Protein AF-A0A4Q5QTH9-F1 (afdb_monomer)

Nearest PDB structures (foldseek):
  7oa5-assembly1_F  TM=9.236E-01  e=6.893E-01  Mycobacterium leprae TN
  7oa5-assembly1_H  TM=9.208E-01  e=7.308E-01  Mycobacterium leprae TN
  7oa5-assembly1_A  TM=8.619E-01  e=5.455E-01  Mycobacterium leprae TN
  7oa5-assembly1_B  TM=8.232E-01  e=4.577E-01  Mycobacterium leprae TN
  2ztd-assembly1_A  TM=8.754E-01  e=1.474E+00  Mycobacterium tuberculosis

Solvent-accessible surface area (backbone atoms only — not comparable to full-atom values): 3580 Å² total; per-residue (Å²): 111,68,44,61,55,48,50,51,24,48,75,69,67,68,43,58,66,39,56,49,51,23,33,52,52,38,36,76,74,69,41,53,66,71,58,24,36,41,23,40,54,54,18,53,77,74,55,54,88,87,52,47,28,73,56,34,38,55,40,15,54,56,52,72,73,107

pLDDT: mean 93.12, std 6.05, range [66.38, 98.5]

Structure (mmCIF, N/CA/C/O backbone):
data_AF-A0A4Q5QTH9-F1
#
_entry.id   AF-A0A4Q5QTH9-F1
#
loop_
_atom_site.group_PDB
_atom_site.id
_atom_site.type_symbol
_atom_site.label_atom_id
_atom_site.label_alt_id
_atom_site.label_comp_id
_atom_site.label_asym_id
_atom_site.label_entity_id
_atom_site.label_seq_id
_atom_site.pdbx_PDB_ins_code
_atom_site.Cartn_x
_atom_site.Cartn_y
_atom_site.Cartn_z
_atom_site.occupancy
_atom_site.B_iso_or_equiv
_atom_site.auth_seq_id
_atom_site.auth_comp_id
_atom_site.auth_asym_id
_atom_site.auth_atom_id
_atom_site.pdbx_PDB_model_num
ATOM 1 N N . PRO A 1 1 ? 9.339 9.008 9.064 1.00 66.38 1 PRO A N 1
ATOM 2 C CA . PRO A 1 1 ? 8.928 8.100 10.165 1.00 66.38 1 PRO A CA 1
ATOM 3 C C . PRO A 1 1 ? 7.896 7.028 9.760 1.00 66.38 1 PRO A C 1
ATOM 5 O O . PRO A 1 1 ? 8.186 5.854 9.941 1.00 66.38 1 PRO A O 1
ATOM 8 N N . ALA A 1 2 ? 6.740 7.393 9.184 1.00 80.06 2 ALA A N 1
ATOM 9 C CA . ALA A 1 2 ? 5.662 6.436 8.880 1.00 80.06 2 ALA A CA 1
ATOM 10 C C . ALA A 1 2 ? 6.050 5.346 7.859 1.00 80.06 2 ALA A C 1
ATOM 12 O O . ALA A 1 2 ? 5.779 4.175 8.088 1.00 80.06 2 ALA A O 1
ATOM 13 N N . VAL A 1 3 ? 6.748 5.709 6.776 1.00 83.06 3 VAL A N 1
ATOM 14 C CA . VAL A 1 3 ? 7.176 4.745 5.740 1.00 83.06 3 VAL A CA 1
ATOM 15 C C . VAL A 1 3 ? 8.181 3.731 6.289 1.00 83.06 3 VAL A C 1
ATOM 17 O O . VAL A 1 3 ? 8.074 2.549 6.006 1.00 83.06 3 VAL A O 1
ATOM 20 N N . ILE A 1 4 ? 9.126 4.178 7.122 1.00 85.69 4 ILE A N 1
ATOM 21 C CA . ILE A 1 4 ? 10.133 3.305 7.745 1.00 85.69 4 ILE A CA 1
ATOM 22 C C . ILE A 1 4 ? 9.462 2.326 8.714 1.00 85.69 4 ILE A C 1
ATOM 24 O O . ILE A 1 4 ? 9.750 1.134 8.676 1.00 85.69 4 ILE A O 1
ATOM 28 N N . ALA A 1 5 ? 8.536 2.819 9.543 1.00 85.56 5 ALA A N 1
ATOM 29 C CA . ALA A 1 5 ? 7.771 1.978 10.459 1.00 85.56 5 ALA A CA 1
ATOM 30 C C . ALA A 1 5 ? 6.933 0.939 9.702 1.00 85.56 5 ALA A C 1
ATOM 32 O O . ALA A 1 5 ? 6.902 -0.227 10.087 1.00 85.56 5 ALA A O 1
ATOM 33 N N . LEU A 1 6 ? 6.299 1.346 8.599 1.00 86.94 6 LEU A N 1
ATOM 34 C CA . LEU A 1 6 ? 5.494 0.447 7.786 1.00 86.94 6 LEU A CA 1
ATOM 35 C C . LEU A 1 6 ? 6.348 -0.611 7.080 1.00 86.94 6 LEU A C 1
ATOM 37 O O . LEU A 1 6 ? 6.033 -1.793 7.167 1.00 86.94 6 LEU A O 1
ATOM 41 N N . SER A 1 7 ? 7.442 -0.215 6.429 1.00 85.94 7 SER A N 1
ATOM 42 C CA . SER A 1 7 ? 8.360 -1.161 5.786 1.00 85.94 7 SER A CA 1
ATOM 43 C C . SER A 1 7 ? 8.925 -2.166 6.792 1.00 85.94 7 SER A C 1
ATOM 45 O O . SER A 1 7 ? 8.918 -3.363 6.519 1.00 85.94 7 SER A O 1
ATOM 47 N N . GLY A 1 8 ? 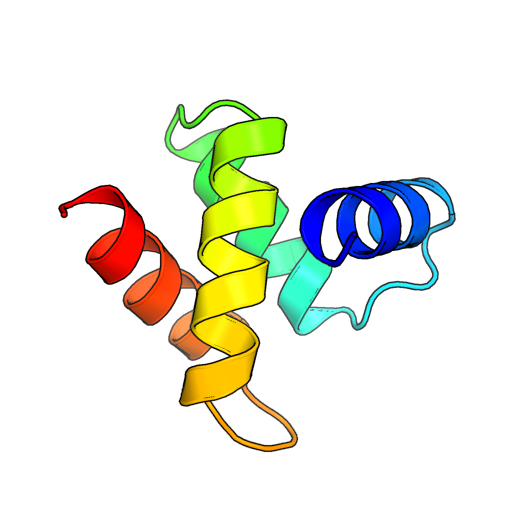9.316 -1.708 7.988 1.00 88.12 8 GLY A N 1
ATOM 48 C CA . GLY A 1 8 ? 9.760 -2.594 9.065 1.00 88.12 8 GLY A CA 1
ATOM 49 C C . GLY A 1 8 ? 8.665 -3.552 9.546 1.00 88.12 8 GLY A C 1
ATOM 50 O O . GLY A 1 8 ? 8.944 -4.721 9.793 1.00 88.12 8 GLY A O 1
ATOM 51 N N . ALA A 1 9 ? 7.408 -3.104 9.627 1.00 86.56 9 ALA A N 1
ATOM 52 C CA . ALA A 1 9 ? 6.281 -3.964 9.996 1.00 86.56 9 ALA A CA 1
ATOM 53 C C . ALA A 1 9 ? 5.957 -5.017 8.923 1.00 86.56 9 ALA A C 1
ATOM 55 O O . ALA A 1 9 ? 5.587 -6.144 9.253 1.00 86.56 9 ALA A O 1
ATOM 56 N N . VAL A 1 10 ? 6.105 -4.682 7.639 1.00 88.00 10 VAL A N 1
ATOM 57 C CA . VAL A 1 10 ? 5.943 -5.646 6.538 1.00 88.00 10 VAL A CA 1
ATOM 58 C C . VAL A 1 10 ? 7.040 -6.708 6.598 1.00 88.00 10 VAL A C 1
ATOM 60 O O . VAL A 1 10 ? 6.742 -7.898 6.521 1.00 88.00 10 VAL A O 1
ATOM 63 N N . GLU A 1 11 ? 8.291 -6.298 6.812 1.00 89.88 11 GLU A N 1
ATOM 64 C CA . GLU A 1 11 ? 9.432 -7.212 6.922 1.00 89.88 11 GLU A CA 1
ATOM 65 C C . GLU A 1 11 ? 9.338 -8.114 8.162 1.00 89.88 11 GLU A C 1
ATOM 67 O O . GLU A 1 11 ? 9.523 -9.329 8.071 1.00 89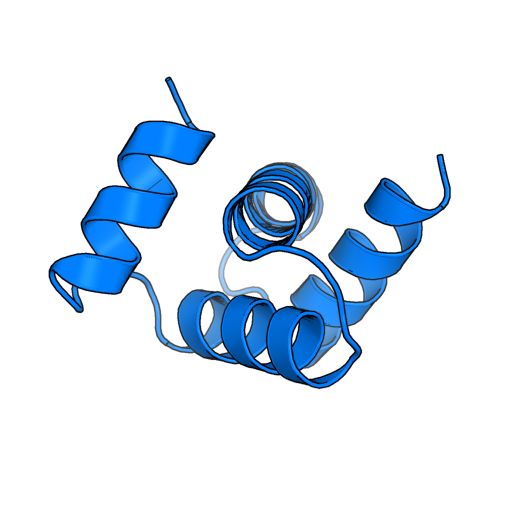.88 11 GLU A O 1
ATOM 72 N N . ALA A 1 12 ? 8.929 -7.552 9.302 1.00 92.12 12 ALA A N 1
ATOM 73 C CA . ALA A 1 12 ? 8.658 -8.294 10.532 1.00 92.12 12 ALA A CA 1
ATOM 74 C C . ALA A 1 12 ? 7.355 -9.118 10.486 1.00 92.12 12 ALA A C 1
ATOM 76 O O . ALA A 1 12 ? 7.048 -9.820 11.449 1.00 92.12 12 ALA A O 1
ATOM 77 N N . ARG A 1 13 ? 6.580 -9.042 9.391 1.00 88.69 13 ARG A N 1
ATOM 78 C CA . ARG A 1 13 ? 5.262 -9.686 9.221 1.00 88.69 13 ARG A CA 1
ATOM 79 C C . ARG A 1 13 ? 4.248 -9.319 10.313 1.00 88.69 13 ARG A C 1
ATOM 81 O O . ARG A 1 13 ? 3.370 -10.109 10.649 1.00 88.69 13 ARG A O 1
ATOM 88 N N . THR A 1 14 ? 4.367 -8.114 10.860 1.00 93.56 14 THR A N 1
ATOM 89 C CA . THR A 1 14 ? 3.462 -7.544 11.869 1.00 93.56 14 THR A CA 1
ATOM 90 C C . THR A 1 14 ? 2.509 -6.500 11.288 1.00 93.56 14 THR A C 1
ATOM 92 O O . THR A 1 14 ? 1.604 -6.040 11.982 1.00 93.56 14 THR A O 1
ATOM 95 N N . ALA A 1 15 ? 2.679 -6.127 10.016 1.00 89.81 15 ALA A N 1
ATOM 96 C CA . ALA A 1 15 ? 1.732 -5.272 9.312 1.00 89.81 15 ALA A CA 1
ATOM 97 C C . ALA A 1 15 ? 0.353 -5.956 9.183 1.00 89.81 15 ALA A C 1
ATOM 99 O O . ALA A 1 15 ? 0.287 -7.173 8.982 1.00 89.81 15 ALA A O 1
ATOM 100 N N . PRO A 1 16 ? -0.757 -5.193 9.235 1.00 93.00 16 PRO A N 1
ATOM 101 C CA . PRO A 1 16 ? -2.077 -5.733 8.929 1.00 93.00 16 PRO A CA 1
ATOM 102 C C . PRO A 1 16 ? -2.093 -6.407 7.551 1.00 93.00 16 PRO A C 1
ATOM 104 O O . PRO A 1 16 ? -1.564 -5.852 6.588 1.00 93.00 16 PRO A O 1
ATOM 107 N N . GLN A 1 17 ? -2.737 -7.573 7.436 1.00 95.00 17 GLN A N 1
ATOM 108 C CA . GLN A 1 17 ? -2.791 -8.335 6.176 1.00 95.00 17 GLN A CA 1
ATOM 109 C C . GLN A 1 17 ? -3.241 -7.489 4.966 1.00 95.00 17 GLN A C 1
ATOM 111 O O . GLN A 1 17 ? -2.510 -7.466 3.976 1.00 95.00 17 GLN A O 1
ATOM 116 N N . PRO A 1 18 ? -4.317 -6.672 5.052 1.00 96.31 18 PRO A N 1
ATOM 117 C CA . PRO A 1 18 ? -4.733 -5.824 3.932 1.00 96.31 18 PRO A CA 1
ATOM 118 C C . PRO A 1 18 ? -3.656 -4.852 3.433 1.00 96.31 18 PRO A C 1
ATOM 120 O O . PRO A 1 18 ? -3.629 -4.490 2.258 1.00 96.31 18 PRO A O 1
ATOM 123 N N . VAL A 1 19 ? -2.770 -4.418 4.331 1.00 95.81 19 VAL A N 1
ATOM 124 C CA . VAL A 1 19 ? -1.676 -3.493 4.031 1.00 95.81 19 VAL A CA 1
ATOM 125 C C . VAL A 1 19 ? -0.547 -4.220 3.308 1.00 95.81 19 VAL A C 1
ATOM 127 O O . VAL A 1 19 ? -0.075 -3.738 2.279 1.00 95.81 19 VAL A O 1
ATOM 130 N N . ALA A 1 20 ? -0.143 -5.388 3.812 1.00 96.88 20 ALA A N 1
ATOM 131 C CA . ALA A 1 20 ? 0.883 -6.218 3.182 1.00 96.88 20 ALA A CA 1
ATOM 132 C C . ALA A 1 20 ? 0.464 -6.673 1.770 1.00 96.88 20 ALA A C 1
ATOM 134 O O . ALA A 1 20 ? 1.268 -6.602 0.834 1.00 96.88 20 ALA A O 1
ATOM 135 N N . ASP A 1 21 ? -0.806 -7.050 1.599 1.00 97.81 21 ASP A N 1
ATOM 136 C CA . ASP A 1 21 ? -1.376 -7.433 0.303 1.00 97.81 21 ASP A CA 1
ATOM 137 C C . ASP A 1 21 ? -1.371 -6.263 -0.683 1.00 97.81 21 ASP A C 1
ATOM 139 O O . ASP A 1 21 ? -0.972 -6.414 -1.839 1.00 97.81 21 ASP A O 1
ATOM 143 N N . ALA A 1 22 ? -1.769 -5.072 -0.227 1.00 98.06 22 ALA A N 1
ATOM 144 C CA . ALA A 1 22 ? -1.785 -3.884 -1.068 1.00 98.06 22 ALA A CA 1
ATOM 145 C C . ALA A 1 22 ? -0.375 -3.487 -1.535 1.00 98.06 22 ALA A C 1
ATOM 147 O O . ALA A 1 22 ? -0.185 -3.193 -2.715 1.00 98.06 22 ALA A O 1
ATOM 148 N N . ILE A 1 23 ? 0.622 -3.529 -0.644 1.00 97.62 23 ILE A N 1
ATOM 149 C CA . ILE A 1 23 ? 2.024 -3.255 -0.999 1.00 97.62 23 ILE A CA 1
ATOM 150 C C . ILE A 1 23 ? 2.522 -4.280 -2.024 1.00 97.62 23 ILE A C 1
ATOM 152 O O . ILE A 1 23 ? 3.081 -3.893 -3.050 1.00 97.62 23 ILE A O 1
ATOM 156 N N . SER A 1 24 ? 2.263 -5.569 -1.791 1.00 97.94 24 SER A N 1
ATOM 157 C CA . SER A 1 24 ? 2.653 -6.647 -2.711 1.00 97.94 24 SER A CA 1
ATOM 158 C C . SER A 1 24 ? 2.015 -6.476 -4.090 1.00 97.94 24 SER A C 1
ATOM 160 O O . SER A 1 24 ? 2.681 -6.648 -5.111 1.00 97.94 24 SER A O 1
ATOM 162 N N . ALA A 1 25 ? 0.742 -6.076 -4.140 1.00 98.50 25 ALA A N 1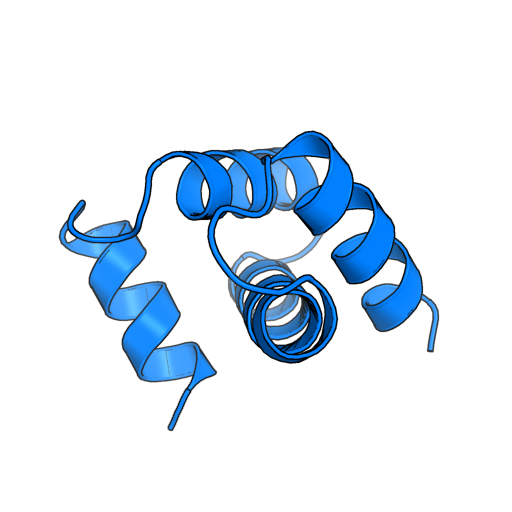
ATOM 163 C CA . ALA A 1 25 ? 0.052 -5.791 -5.391 1.00 98.50 25 ALA A CA 1
ATOM 164 C C . ALA A 1 25 ? 0.714 -4.638 -6.161 1.00 98.50 25 ALA A C 1
ATOM 166 O O . ALA A 1 25 ? 0.964 -4.781 -7.354 1.00 98.50 25 ALA A O 1
ATOM 167 N N . LEU A 1 26 ? 1.047 -3.525 -5.498 1.00 98.31 26 LEU A N 1
ATOM 168 C CA . LEU A 1 26 ? 1.731 -2.401 -6.150 1.00 98.31 26 LEU A CA 1
ATOM 169 C C . LEU A 1 26 ? 3.133 -2.786 -6.648 1.00 98.31 26 LEU A C 1
ATOM 171 O O . LEU A 1 26 ? 3.513 -2.404 -7.753 1.00 98.31 26 LEU A O 1
ATOM 175 N N . VAL A 1 27 ? 3.881 -3.586 -5.888 1.00 98.12 27 VAL A N 1
ATOM 176 C CA . VAL A 1 27 ? 5.184 -4.102 -6.339 1.00 98.12 27 VAL A CA 1
ATOM 177 C C . VAL A 1 27 ? 5.030 -4.982 -7.583 1.00 98.12 27 VAL A C 1
ATOM 179 O O . VAL A 1 27 ? 5.774 -4.811 -8.546 1.00 98.12 27 VAL A O 1
ATOM 182 N N . ASN A 1 28 ? 4.015 -5.851 -7.626 1.00 98.19 28 ASN A N 1
ATOM 183 C CA . ASN A 1 28 ? 3.719 -6.677 -8.802 1.00 98.19 28 ASN A CA 1
ATOM 184 C C . ASN A 1 28 ? 3.262 -5.861 -10.025 1.00 98.19 28 ASN A C 1
ATOM 186 O O . ASN A 1 28 ? 3.383 -6.335 -11.152 1.00 98.19 28 ASN A O 1
ATOM 190 N N . LEU A 1 29 ? 2.767 -4.635 -9.825 1.00 97.69 29 LEU A N 1
ATOM 191 C CA . LEU A 1 29 ? 2.471 -3.682 -10.901 1.00 97.69 29 LEU A CA 1
ATOM 192 C C . LEU A 1 29 ? 3.714 -2.914 -11.387 1.00 97.69 29 LEU A C 1
ATOM 194 O O . LEU A 1 29 ? 3.616 -2.154 -12.348 1.00 97.69 29 LEU A O 1
ATOM 198 N N . GLY A 1 30 ? 4.874 -3.114 -10.752 1.00 97.81 30 GLY A N 1
ATOM 199 C CA . GLY A 1 30 ? 6.154 -2.528 -11.152 1.00 97.81 30 GLY A CA 1
ATOM 200 C C . GLY A 1 30 ? 6.593 -1.308 -10.340 1.00 97.81 30 GLY A C 1
ATOM 201 O O . GLY A 1 30 ? 7.602 -0.692 -10.679 1.00 97.81 30 GLY A O 1
ATOM 202 N N . TYR A 1 31 ? 5.881 -0.948 -9.268 1.00 98.06 31 TYR A N 1
ATOM 203 C CA . TYR A 1 31 ? 6.312 0.137 -8.384 1.00 98.06 31 TYR A CA 1
ATOM 204 C C . TYR A 1 31 ? 7.425 -0.327 -7.439 1.00 98.06 31 TYR A C 1
ATOM 206 O O . TYR A 1 31 ? 7.413 -1.451 -6.934 1.00 98.06 31 TYR A O 1
ATOM 214 N N . ALA A 1 32 ? 8.387 0.554 -7.153 1.00 97.12 32 ALA A N 1
ATOM 215 C CA . ALA A 1 32 ? 9.463 0.228 -6.222 1.00 97.12 32 ALA A CA 1
ATOM 216 C C . ALA A 1 32 ? 8.896 -0.046 -4.811 1.00 97.12 32 ALA A C 1
ATOM 218 O O . ALA A 1 32 ? 8.002 0.685 -4.380 1.00 97.12 32 ALA A O 1
ATOM 219 N N . PRO A 1 33 ? 9.430 -1.014 -4.035 1.00 95.00 33 PRO A N 1
ATOM 220 C CA . PRO A 1 33 ? 8.893 -1.354 -2.712 1.00 95.00 33 PRO A CA 1
ATOM 221 C C . PRO A 1 33 ? 8.769 -0.156 -1.765 1.00 95.00 33 PRO A C 1
ATOM 223 O O . PRO A 1 33 ? 7.748 0.020 -1.110 1.00 95.00 33 PRO A O 1
ATOM 226 N N . VAL A 1 34 ? 9.772 0.727 -1.746 1.00 95.19 34 VAL A N 1
ATOM 227 C CA . VAL A 1 34 ? 9.744 1.954 -0.931 1.00 95.19 34 VAL A CA 1
ATOM 228 C C . VAL A 1 34 ? 8.635 2.908 -1.385 1.00 95.19 34 VAL A C 1
ATOM 230 O O . VAL A 1 34 ? 7.961 3.510 -0.551 1.00 95.19 34 VAL A O 1
ATOM 233 N N . GLN A 1 35 ? 8.420 3.021 -2.697 1.00 96.50 35 GLN A N 1
ATOM 234 C CA . GLN A 1 35 ? 7.382 3.861 -3.291 1.00 96.50 35 GLN A CA 1
ATOM 235 C C . GLN A 1 35 ? 5.981 3.305 -2.982 1.00 96.50 35 GLN A C 1
ATOM 237 O O . GLN A 1 35 ? 5.100 4.051 -2.557 1.00 96.50 35 GLN A O 1
ATOM 242 N N . ALA A 1 36 ? 5.798 1.989 -3.116 1.00 97.62 36 ALA A N 1
ATOM 243 C CA . ALA A 1 36 ? 4.566 1.290 -2.765 1.00 97.62 36 ALA A CA 1
ATOM 244 C C . ALA A 1 36 ? 4.232 1.445 -1.273 1.00 97.62 36 ALA A C 1
ATOM 246 O O . ALA A 1 36 ? 3.124 1.858 -0.933 1.00 97.62 36 ALA A O 1
ATOM 247 N N . SER A 1 37 ? 5.195 1.198 -0.380 1.00 96.44 37 SER A N 1
ATOM 248 C CA . SER A 1 37 ? 5.013 1.397 1.063 1.00 96.44 37 SER A CA 1
ATOM 249 C C . SER A 1 37 ? 4.635 2.841 1.401 1.00 96.44 37 SER A C 1
ATOM 251 O O . SER A 1 37 ? 3.749 3.065 2.223 1.00 96.44 37 SER A O 1
ATOM 253 N N . ALA A 1 38 ? 5.259 3.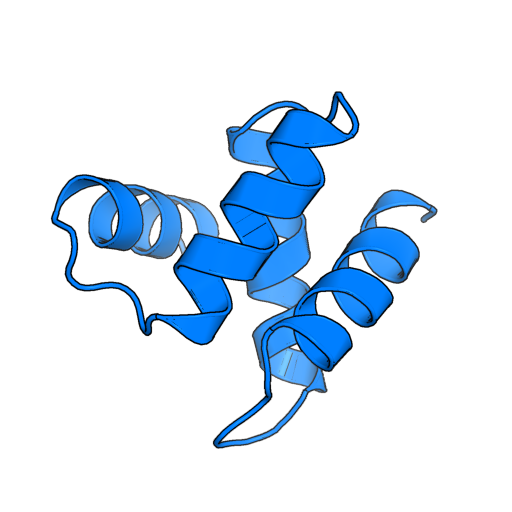833 0.759 1.00 96.19 38 ALA A N 1
ATOM 254 C CA . ALA A 1 38 ? 4.922 5.238 0.984 1.00 96.19 38 ALA A CA 1
ATOM 255 C C . ALA A 1 38 ? 3.481 5.567 0.562 1.00 96.19 38 ALA A C 1
ATOM 257 O O . ALA A 1 38 ? 2.739 6.166 1.341 1.00 96.19 38 ALA A O 1
ATOM 258 N N . ALA A 1 39 ? 3.063 5.108 -0.618 1.00 97.31 39 ALA A N 1
ATOM 259 C CA . ALA A 1 39 ? 1.707 5.317 -1.115 1.00 97.31 39 ALA A CA 1
ATOM 260 C C . ALA A 1 39 ? 0.645 4.651 -0.229 1.00 97.31 39 ALA A C 1
ATOM 262 O O . ALA A 1 39 ? -0.398 5.242 0.045 1.00 97.31 39 ALA A O 1
ATOM 263 N N . ILE A 1 40 ? 0.911 3.439 0.269 1.00 96.50 40 ILE A N 1
ATOM 264 C CA . ILE A 1 40 ? -0.017 2.741 1.168 1.00 96.50 40 ILE A CA 1
ATOM 265 C C . ILE A 1 40 ? -0.070 3.396 2.555 1.00 96.50 40 ILE A C 1
ATOM 267 O O . ILE A 1 40 ? -1.147 3.473 3.146 1.00 96.50 40 ILE A O 1
ATOM 271 N N . ALA A 1 41 ? 1.044 3.934 3.059 1.00 94.75 41 ALA A N 1
ATOM 272 C CA . ALA A 1 41 ? 1.042 4.709 4.300 1.00 94.75 41 ALA A CA 1
ATOM 273 C C . ALA A 1 41 ? 0.155 5.963 4.200 1.00 94.75 41 ALA A C 1
ATOM 275 O O . ALA A 1 41 ? -0.530 6.301 5.165 1.00 94.75 41 ALA A O 1
ATOM 276 N N . GLU A 1 42 ? 0.140 6.638 3.048 1.00 95.44 42 GLU A N 1
ATOM 277 C CA . GLU A 1 42 ? -0.749 7.781 2.811 1.00 95.44 42 GLU A CA 1
ATOM 278 C C . GLU A 1 42 ? -2.201 7.341 2.583 1.00 95.44 42 GLU A C 1
ATOM 280 O O . GLU A 1 42 ? -3.133 7.932 3.132 1.00 95.44 42 GLU A O 1
ATOM 285 N N . ALA A 1 43 ? -2.411 6.243 1.853 1.00 95.44 43 ALA A N 1
ATOM 286 C CA . ALA A 1 43 ? -3.730 5.650 1.670 1.00 95.44 43 ALA A CA 1
ATOM 287 C C . ALA A 1 43 ? -4.391 5.302 3.011 1.00 95.44 43 ALA A C 1
ATOM 289 O O . ALA A 1 43 ? -5.569 5.595 3.193 1.00 95.44 43 ALA A O 1
ATOM 290 N N . LEU A 1 44 ? -3.640 4.743 3.966 1.00 93.38 44 LEU A N 1
A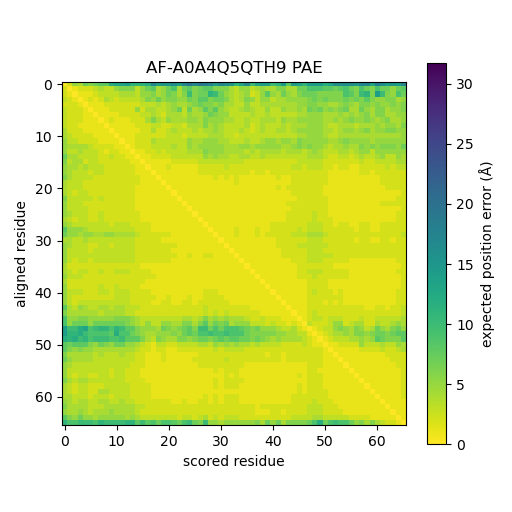TOM 291 C CA . LEU A 1 44 ? -4.138 4.377 5.297 1.00 93.38 44 LEU A CA 1
ATOM 292 C C . LEU A 1 44 ? -4.701 5.565 6.081 1.00 93.38 44 LEU A C 1
ATOM 294 O O . LEU A 1 44 ? -5.724 5.421 6.744 1.00 93.38 44 LEU A O 1
ATOM 298 N N . LYS A 1 45 ? -4.084 6.746 5.967 1.00 91.88 45 LYS A N 1
ATOM 299 C CA . LYS A 1 45 ? -4.591 7.968 6.615 1.00 91.88 45 LYS A CA 1
ATOM 300 C C . LYS A 1 45 ? -5.963 8.377 6.075 1.00 91.88 45 LYS A C 1
ATOM 302 O O . 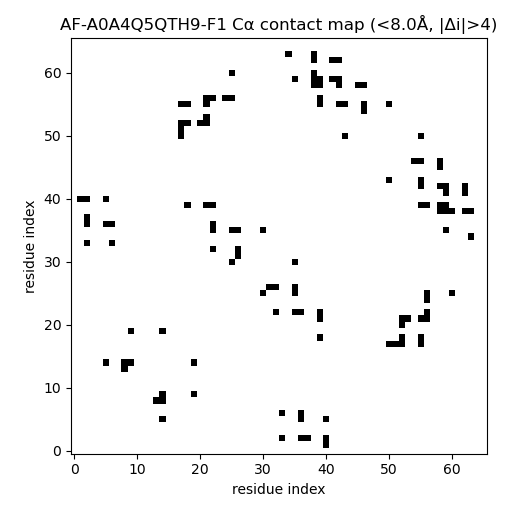LYS A 1 45 ? -6.754 8.968 6.799 1.00 91.88 45 LYS A O 1
ATOM 307 N N . ASN A 1 46 ? -6.233 8.046 4.811 1.00 88.88 46 ASN A N 1
ATOM 308 C CA . ASN A 1 46 ? -7.436 8.443 4.083 1.00 88.88 46 ASN A CA 1
ATOM 309 C C . ASN A 1 46 ? -8.511 7.342 4.016 1.00 88.88 46 ASN A C 1
ATOM 311 O O . ASN A 1 46 ? -9.658 7.630 3.682 1.00 88.88 46 ASN A O 1
ATOM 315 N N . ALA A 1 47 ? -8.155 6.084 4.286 1.00 88.38 47 ALA A N 1
ATOM 316 C CA . ALA A 1 47 ? -9.030 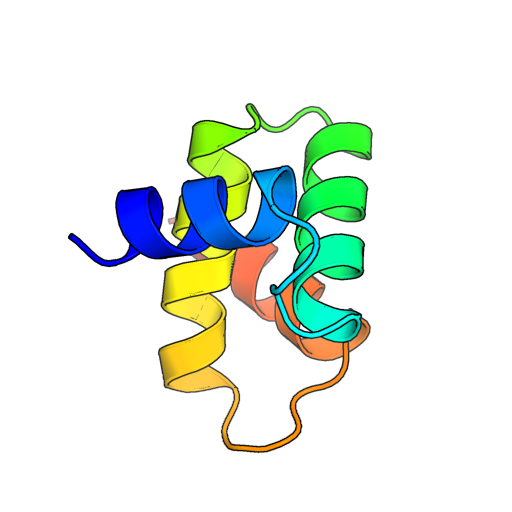4.931 4.076 1.00 88.38 47 ALA A CA 1
ATOM 317 C C . ALA A 1 47 ? -9.966 4.622 5.259 1.00 88.38 47 ALA A C 1
ATOM 319 O O . ALA A 1 47 ? -10.929 3.878 5.078 1.00 88.38 47 ALA A O 1
ATOM 320 N N . GLY A 1 48 ? -9.700 5.198 6.438 1.00 81.38 48 GLY A N 1
ATOM 321 C CA . GLY A 1 48 ? -10.422 4.896 7.676 1.00 81.38 48 GLY A CA 1
ATOM 322 C C . GLY A 1 48 ? -10.017 3.556 8.306 1.00 81.38 48 GLY A C 1
ATOM 323 O O . GLY A 1 48 ? -9.191 2.812 7.771 1.00 81.38 48 GLY A O 1
ATOM 324 N N . GLU A 1 49 ? -10.579 3.251 9.477 1.00 81.88 49 GLU A N 1
ATOM 325 C CA . GLU A 1 49 ? -10.318 1.989 10.179 1.00 81.88 49 GLU A CA 1
ATOM 326 C C . GLU A 1 49 ? -10.862 0.784 9.398 1.00 81.88 49 GLU A C 1
ATOM 328 O O . GLU A 1 49 ? -11.935 0.838 8.802 1.00 81.88 49 GLU A O 1
ATOM 333 N N . GLY A 1 50 ? -1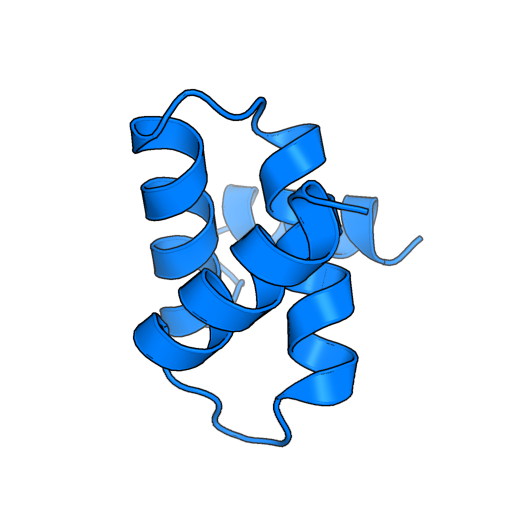0.118 -0.327 9.406 1.00 83.12 50 GLY A N 1
ATOM 334 C CA . GLY A 1 50 ? -10.557 -1.578 8.777 1.00 83.12 50 GLY A CA 1
ATOM 335 C C . GLY A 1 50 ? -10.535 -1.581 7.244 1.00 83.12 50 GLY A C 1
ATOM 336 O O . GLY A 1 50 ? -11.153 -2.448 6.632 1.00 83.12 50 GLY A O 1
ATOM 337 N N . ALA A 1 51 ? -9.833 -0.639 6.609 1.00 93.12 51 ALA A N 1
ATOM 338 C CA . ALA A 1 51 ? -9.746 -0.565 5.157 1.00 93.12 51 ALA A CA 1
ATOM 339 C C . ALA A 1 51 ? -9.235 -1.870 4.515 1.00 93.12 51 ALA A C 1
ATOM 341 O O . ALA A 1 51 ? -8.146 -2.363 4.815 1.00 93.12 51 ALA A O 1
ATOM 342 N N . GLU A 1 52 ? -10.011 -2.394 3.569 1.00 96.44 52 GLU A N 1
ATOM 343 C CA . GLU A 1 52 ? -9.649 -3.577 2.789 1.00 96.44 52 GLU A CA 1
ATOM 344 C C . GLU A 1 52 ? -8.526 -3.293 1.778 1.00 96.44 52 GLU A C 1
ATOM 346 O O . GLU A 1 52 ? -8.391 -2.176 1.261 1.00 96.44 52 GLU A O 1
ATOM 351 N N . ALA A 1 53 ? -7.789 -4.341 1.390 1.00 96.81 53 ALA A N 1
ATOM 352 C CA . ALA A 1 53 ? -6.669 -4.254 0.449 1.00 96.81 53 ALA A CA 1
ATOM 353 C C . ALA A 1 53 ? -7.068 -3.578 -0.872 1.00 96.81 53 ALA A C 1
ATOM 355 O O . ALA A 1 53 ? -6.361 -2.707 -1.371 1.00 96.81 53 ALA A O 1
ATOM 356 N N . LYS A 1 54 ? -8.252 -3.893 -1.416 1.00 97.38 54 LYS A N 1
ATOM 357 C CA . LYS A 1 54 ? -8.769 -3.274 -2.650 1.00 97.38 54 LYS A CA 1
ATOM 358 C C . LYS A 1 54 ? -8.934 -1.756 -2.527 1.00 97.38 54 LYS A C 1
ATOM 360 O O . LYS A 1 54 ? -8.733 -1.026 -3.500 1.00 97.38 54 LYS A O 1
ATOM 365 N N . THR A 1 55 ? -9.336 -1.263 -1.359 1.00 97.56 55 THR A N 1
ATOM 366 C CA . THR A 1 55 ? -9.456 0.177 -1.104 1.00 97.56 55 THR A CA 1
ATOM 367 C C . THR A 1 55 ? -8.078 0.813 -0.992 1.00 97.56 55 THR A C 1
ATOM 369 O O . THR A 1 55 ? -7.834 1.824 -1.653 1.00 97.56 55 THR A O 1
ATOM 372 N N . LEU A 1 56 ? -7.160 0.175 -0.264 1.00 97.69 56 LEU A N 1
ATOM 373 C CA . LEU A 1 56 ? -5.779 0.635 -0.126 1.00 97.69 56 LEU A CA 1
ATOM 374 C C . LEU A 1 56 ? -5.038 0.681 -1.469 1.00 97.69 56 LEU A C 1
ATOM 376 O O . LEU A 1 56 ? -4.392 1.680 -1.758 1.00 97.69 56 LEU A O 1
ATOM 380 N N . ILE A 1 57 ? -5.201 -0.324 -2.335 1.00 98.19 57 ILE A N 1
ATOM 381 C CA . ILE A 1 57 ? -4.602 -0.347 -3.681 1.00 98.19 57 ILE A CA 1
ATOM 382 C C . ILE A 1 57 ? -5.104 0.835 -4.517 1.00 98.19 57 ILE A C 1
ATOM 384 O O . ILE A 1 57 ? -4.306 1.547 -5.120 1.00 98.19 57 ILE A O 1
ATOM 388 N N . ARG A 1 58 ? -6.420 1.092 -4.538 1.00 97.75 58 ARG A N 1
ATOM 389 C CA . ARG A 1 58 ? -6.983 2.210 -5.318 1.00 97.75 58 ARG A CA 1
ATOM 390 C C . ARG A 1 58 ? -6.505 3.567 -4.814 1.00 97.75 58 ARG A C 1
ATOM 392 O O . ARG A 1 58 ? -6.209 4.440 -5.625 1.00 97.75 58 ARG A O 1
ATOM 399 N N . LEU A 1 59 ? -6.471 3.761 -3.497 1.00 97.75 59 LEU A N 1
ATOM 400 C CA . LEU A 1 59 ? -5.988 5.004 -2.898 1.00 97.75 59 LEU A CA 1
ATOM 401 C C . LEU A 1 59 ? -4.476 5.168 -3.098 1.00 97.75 59 LEU A C 1
ATOM 403 O O . LEU A 1 59 ? -4.040 6.253 -3.458 1.00 97.75 59 LEU A O 1
ATOM 407 N N . GLY A 1 60 ? -3.701 4.089 -2.975 1.00 97.44 60 GLY A N 1
ATOM 408 C CA . GLY A 1 60 ? -2.264 4.083 -3.240 1.00 97.44 60 GLY A CA 1
ATOM 409 C C . GLY A 1 60 ? -1.936 4.422 -4.694 1.00 97.44 60 GLY A C 1
ATOM 410 O O . GLY A 1 60 ? -1.104 5.283 -4.941 1.00 97.44 60 GLY A O 1
ATOM 411 N N . LEU A 1 61 ? -2.638 3.838 -5.670 1.00 98.06 61 LEU A N 1
ATOM 412 C CA . LEU A 1 61 ? -2.469 4.199 -7.087 1.00 98.06 61 LEU A CA 1
ATOM 413 C C . LEU A 1 61 ? -2.824 5.665 -7.364 1.00 98.06 61 LEU A C 1
ATOM 415 O O . LEU A 1 61 ? -2.162 6.313 -8.169 1.00 98.06 61 LEU A O 1
ATOM 419 N N . ARG A 1 62 ? -3.855 6.199 -6.693 1.00 97.00 62 ARG A N 1
ATOM 420 C CA . ARG A 1 62 ? -4.199 7.627 -6.778 1.00 97.00 62 ARG A CA 1
ATOM 421 C C . ARG A 1 62 ? -3.10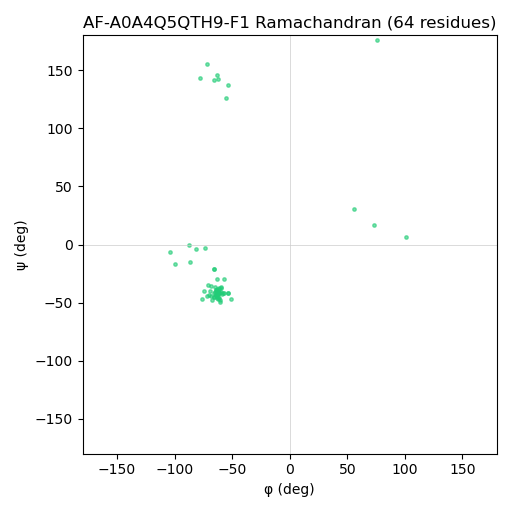5 8.517 -6.206 1.00 97.00 62 ARG A C 1
ATOM 423 O O . ARG A 1 62 ? -2.906 9.599 -6.740 1.00 97.00 62 ARG A O 1
ATOM 430 N N . GLU A 1 63 ? -2.443 8.084 -5.140 1.00 96.12 63 GLU A N 1
ATOM 431 C CA . GLU A 1 63 ? -1.322 8.811 -4.548 1.00 96.12 63 GLU A CA 1
ATOM 432 C C . GLU A 1 63 ? -0.091 8.781 -5.458 1.00 96.12 63 GLU A C 1
ATOM 434 O O . GLU A 1 63 ? 0.520 9.811 -5.693 1.00 96.12 63 GLU A O 1
ATOM 439 N N . LEU A 1 64 ? 0.224 7.625 -6.049 1.00 95.75 64 LEU A N 1
ATOM 440 C CA . LEU A 1 64 ? 1.359 7.453 -6.967 1.00 95.75 64 LEU A CA 1
ATOM 441 C C . LEU A 1 64 ? 1.227 8.229 -8.281 1.00 95.75 64 LEU A C 1
ATOM 443 O O . LEU A 1 64 ? 2.220 8.429 -8.975 1.00 95.75 64 LEU A O 1
ATOM 447 N N . ALA A 1 65 ? 0.002 8.591 -8.653 1.00 94.69 65 ALA A N 1
ATOM 448 C CA . ALA A 1 65 ? -0.291 9.373 -9.846 1.00 94.69 65 ALA A CA 1
ATOM 449 C C . ALA A 1 65 ? -0.227 10.894 -9.608 1.00 94.69 65 ALA A C 1
ATOM 451 O O . ALA A 1 65 ? -0.502 11.652 -10.541 1.00 94.69 65 ALA A O 1
ATOM 452 N N . ARG A 1 66 ? 0.071 11.333 -8.379 1.00 86.62 66 ARG A N 1
ATOM 453 C CA . ARG A 1 66 ? 0.327 12.738 -8.037 1.00 86.62 66 ARG A CA 1
ATOM 454 C C . ARG A 1 66 ? 1.802 13.067 -8.211 1.00 86.62 66 ARG A C 1
ATOM 456 O O . ARG A 1 66 ? 2.063 14.197 -8.675 1.00 86.62 66 ARG A O 1
#

Foldseek 3Di:
DQLVVQVVCLVVVNDDPLLVLLLVVVVVVPDDSSLSSVLLSVQDVVQDPPRGNVSSNVSSVVVSVD

Secondary structure (DSSP, 8-state):
-HHHHHHHHHHTT-S-HHHHHHHHHHHHTT--HHHHHHHHHHHHHHH-TT--HHHHHHHHHHHHT-

Sequence (66 aa):
PAVIALSGAVEARTAPQPVADAISALVNLGYAPVQASAAIAEALKNAGEGAEAKTLIRLGLRELAR

Radius of gyration: 10.26 Å; Cα contacts (8 Å, |Δi|>4): 66; chains: 1; bounding box: 21×22×23 Å

Mean predicted aligned error: 2.81 Å